Protein AF-A0A950Z4U5-F1 (afdb_monomer)

Foldseek 3Di:
DDPPPPPPPPVVVVVLVVVLVVLVVVLVVLVVDCPDPCNVVVNVVSVVVSVVSCCVPVVVLVPDDPVVVVVVVVVVVVVVVVVVVVVVVVVVCPDPPPPDPPCPPDPNDPPDD

Radius of gyration: 25.88 Å; Cα contacts (8 Å, |Δi|>4): 29; chains: 1; bounding box: 93×24×48 Å

Secondary structure (DSSP, 8-state):
------PPPHHHHHHHHHHHHHHHHHHHHHHTS--TTHHHHHHHHHHHHHHHHHHHHTT-TTTS-HHHHHHHHHHHHHHHHHHHHHHHHHHH------PPPGGGSTT-S----

Mean predicted aligned error: 11.33 Å

Solvent-accessible surface area (backbone atoms only — not comparable to full-atom values): 6954 Å² total; per-residue (Å²): 136,84,79,80,73,82,70,77,59,66,67,60,55,53,54,50,48,52,51,51,52,49,52,48,51,49,53,57,56,53,70,77,48,93,55,67,84,49,43,63,56,52,50,49,52,54,48,53,55,52,49,51,54,43,44,50,58,77,66,35,51,78,80,52,57,72,67,59,49,49,51,53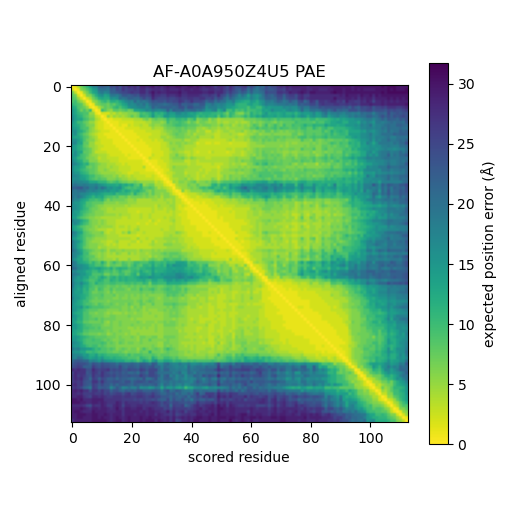,52,50,50,54,51,52,51,49,50,53,52,52,52,52,51,51,52,60,70,66,61,76,73,78,81,69,84,74,59,80,71,71,44,99,84,54,65,84,84,79,127

Sequence (113 aa):
MTAHTHIPKVGTLVAVWAALVILTGTTSAVSYIELGAFNIVVALLIALIKASLVVWIFMGVRFVTSLTKLFVVAGLVWLSILILLTYSDYSSRNWTYRPQPWSQGPGNGPATK

pLDDT: mean 80.9, std 12.08, range [43.25, 97.06]

Structure (mmCIF, N/CA/C/O backbone):
data_AF-A0A950Z4U5-F1
#
_entry.id   AF-A0A950Z4U5-F1
#
loop_
_atom_site.group_PDB
_atom_site.id
_atom_site.type_symbol
_atom_site.label_atom_id
_atom_site.label_alt_id
_atom_site.label_comp_id
_atom_site.label_asym_id
_atom_site.label_entity_id
_atom_site.label_seq_id
_atom_site.pdbx_PDB_ins_code
_atom_site.Cartn_x
_atom_site.Cartn_y
_atom_site.Cartn_z
_atom_site.occupancy
_atom_site.B_iso_or_equiv
_atom_site.auth_seq_id
_atom_site.auth_comp_id
_atom_site.auth_asym_id
_atom_site.auth_atom_id
_atom_site.pdbx_PDB_model_num
ATOM 1 N N . MET A 1 1 ? -30.980 -2.162 27.934 1.00 43.25 1 MET A N 1
ATOM 2 C CA . MET A 1 1 ? -29.836 -1.690 27.125 1.00 43.25 1 MET A CA 1
ATOM 3 C C . MET A 1 1 ? -29.901 -2.382 25.769 1.00 43.25 1 MET A C 1
ATOM 5 O O . MET A 1 1 ? -29.363 -3.467 25.608 1.00 43.25 1 MET A O 1
ATOM 9 N N . THR A 1 2 ? -30.663 -1.827 24.828 1.00 43.28 2 THR A N 1
ATOM 10 C CA . THR A 1 2 ? -30.792 -2.354 23.463 1.00 43.28 2 THR A CA 1
ATOM 11 C C . THR A 1 2 ? -29.534 -1.998 22.681 1.00 43.28 2 THR A C 1
ATOM 13 O O . THR A 1 2 ? -29.288 -0.835 22.368 1.00 43.28 2 THR A O 1
ATOM 16 N N . ALA A 1 3 ? -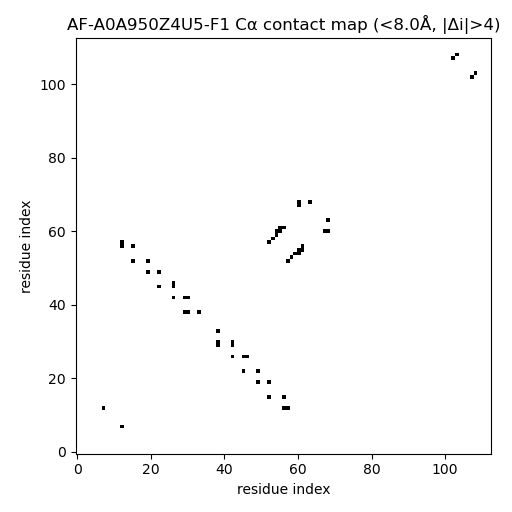28.700 -2.998 22.405 1.00 48.47 3 ALA A N 1
ATOM 17 C CA . ALA A 1 3 ? -27.561 -2.847 21.516 1.00 48.47 3 ALA A CA 1
ATOM 18 C C . ALA A 1 3 ? -28.082 -2.576 20.097 1.00 48.47 3 ALA A C 1
ATOM 20 O O . ALA A 1 3 ? -28.534 -3.483 19.402 1.00 48.47 3 ALA A O 1
ATOM 21 N N . HIS A 1 4 ? -28.048 -1.315 19.666 1.00 49.84 4 HIS A N 1
ATOM 22 C CA . HIS A 1 4 ? -28.215 -0.961 18.261 1.00 49.84 4 HIS A CA 1
ATOM 23 C C . HIS A 1 4 ? -26.937 -1.359 17.516 1.00 49.84 4 HIS A C 1
ATOM 25 O O . HIS A 1 4 ? -26.044 -0.546 17.287 1.00 49.84 4 HIS A O 1
ATOM 31 N N . THR A 1 5 ? -26.820 -2.645 17.189 1.00 52.38 5 THR A N 1
ATOM 32 C CA . THR A 1 5 ? -25.734 -3.182 16.372 1.00 52.38 5 THR A CA 1
ATOM 33 C C . THR A 1 5 ? -25.841 -2.556 14.986 1.00 52.38 5 THR A C 1
ATOM 35 O O . THR A 1 5 ? -26.711 -2.916 14.194 1.00 52.38 5 THR A O 1
ATOM 38 N N . HIS A 1 6 ? -24.991 -1.572 14.695 1.00 56.47 6 HIS A N 1
ATOM 39 C CA . HIS A 1 6 ? -24.944 -0.900 13.400 1.00 56.47 6 HIS A CA 1
ATOM 40 C C . HIS A 1 6 ? -24.256 -1.821 12.380 1.00 56.47 6 HIS A C 1
ATOM 42 O O . HIS A 1 6 ? -23.102 -1.622 12.005 1.00 56.47 6 HIS A O 1
ATOM 48 N N . ILE A 1 7 ? -24.958 -2.885 11.980 1.00 63.06 7 ILE A N 1
ATOM 49 C CA . ILE A 1 7 ? -24.492 -3.839 10.974 1.00 63.06 7 ILE A CA 1
ATOM 50 C C . ILE A 1 7 ? -24.377 -3.076 9.645 1.00 63.06 7 ILE A C 1
ATOM 52 O O . ILE A 1 7 ? -25.364 -2.480 9.198 1.00 63.06 7 ILE A O 1
ATOM 56 N N . PRO A 1 8 ? -23.194 -3.037 9.006 1.00 65.50 8 PRO A N 1
ATOM 57 C CA . PRO A 1 8 ? -23.057 -2.414 7.699 1.00 65.50 8 PRO A CA 1
ATOM 58 C C . PRO A 1 8 ? -23.994 -3.111 6.707 1.00 65.50 8 PRO A C 1
ATOM 60 O O . PRO A 1 8 ? -24.078 -4.339 6.669 1.00 65.50 8 PRO A O 1
ATOM 63 N N . LYS A 1 9 ? -24.731 -2.321 5.918 1.00 76.06 9 LYS A N 1
ATOM 64 C CA . LYS A 1 9 ? -25.696 -2.843 4.943 1.00 76.06 9 LYS A CA 1
ATOM 65 C C . LYS A 1 9 ? -24.997 -3.842 4.022 1.00 76.06 9 LYS A C 1
ATOM 67 O O . LYS A 1 9 ? -23.986 -3.510 3.40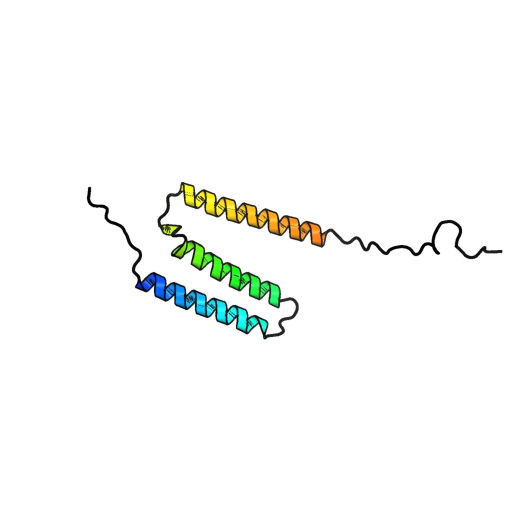5 1.00 76.06 9 LYS A O 1
ATOM 72 N N . VAL A 1 10 ? -25.581 -5.033 3.885 1.00 77.69 10 VAL A N 1
ATOM 73 C CA . VAL A 1 10 ? -25.054 -6.125 3.046 1.00 77.69 10 VAL A CA 1
ATOM 74 C C . VAL A 1 10 ? -24.760 -5.642 1.620 1.00 77.69 10 VAL A C 1
ATOM 76 O O . VAL A 1 10 ? -23.732 -5.992 1.050 1.00 77.69 10 VAL A O 1
ATOM 79 N N . GLY A 1 11 ? -25.589 -4.739 1.083 1.00 79.00 11 GLY A N 1
ATOM 80 C CA . GLY A 1 11 ? -25.368 -4.126 -0.231 1.00 79.00 11 GLY A CA 1
ATOM 81 C C . GLY A 1 11 ? -24.038 -3.370 -0.369 1.00 79.00 11 GLY A C 1
ATOM 82 O O . GLY A 1 11 ? -23.396 -3.469 -1.409 1.00 79.00 11 GLY A O 1
ATOM 83 N N . THR A 1 12 ? -23.569 -2.674 0.674 1.00 80.00 12 THR A N 1
ATOM 84 C CA . THR A 1 12 ? -22.266 -1.985 0.649 1.00 80.00 12 THR A CA 1
ATOM 85 C C . THR A 1 12 ? -21.115 -2.989 0.582 1.00 80.00 12 THR A C 1
ATOM 87 O O . THR A 1 12 ? -20.159 -2.776 -0.158 1.00 80.00 12 THR A O 1
ATOM 90 N N . LEU A 1 13 ? -21.215 -4.103 1.314 1.00 82.12 13 LEU A N 1
ATOM 91 C CA . LEU A 1 13 ? -20.189 -5.148 1.311 1.00 82.12 13 LEU A CA 1
ATOM 92 C C . LEU A 1 13 ? -20.102 -5.848 -0.050 1.00 82.12 13 LEU A C 1
ATOM 94 O O . LEU A 1 13 ? -19.003 -6.059 -0.555 1.00 82.12 13 LEU A O 1
ATOM 98 N N . VAL A 1 14 ? -21.247 -6.143 -0.672 1.00 85.06 14 VAL A N 1
ATOM 99 C CA . VAL A 1 14 ? -21.308 -6.772 -2.003 1.00 85.06 14 VAL A CA 1
ATOM 100 C C . VAL A 1 14 ? -20.777 -5.836 -3.094 1.00 85.06 14 VAL A C 1
ATOM 102 O O . VAL A 1 14 ? -20.007 -6.271 -3.948 1.00 85.06 14 VAL A O 1
ATOM 105 N N . ALA A 1 15 ? -21.116 -4.543 -3.047 1.00 84.69 15 ALA A N 1
ATOM 106 C CA . ALA A 1 15 ? -20.598 -3.560 -4.000 1.00 84.69 15 ALA A CA 1
ATOM 107 C C . ALA A 1 15 ? -19.068 -3.424 -3.915 1.00 84.69 15 ALA A C 1
ATOM 109 O O . ALA A 1 15 ? -18.380 -3.393 -4.935 1.00 84.69 15 ALA A O 1
ATOM 110 N N . VAL A 1 16 ? -18.520 -3.390 -2.698 1.00 85.56 16 VAL A N 1
ATOM 111 C CA . VAL A 1 16 ? -17.070 -3.294 -2.481 1.00 85.56 16 VAL A CA 1
ATOM 112 C C . VAL A 1 16 ? -16.374 -4.600 -2.854 1.00 85.56 16 VAL A C 1
ATOM 114 O O . VAL A 1 16 ? -15.305 -4.562 -3.455 1.00 85.56 16 VAL A O 1
ATOM 117 N N . TRP A 1 17 ? -16.985 -5.753 -2.577 1.00 87.94 17 TRP A N 1
ATOM 118 C CA . TRP A 1 17 ? -16.488 -7.042 -3.056 1.00 87.94 17 TRP A CA 1
ATOM 119 C C . TRP A 1 17 ? -16.367 -7.063 -4.586 1.00 87.94 17 TRP A C 1
ATOM 121 O O . TRP A 1 17 ? -15.303 -7.398 -5.102 1.00 87.94 17 TRP A O 1
ATOM 131 N N . ALA A 1 18 ? -17.396 -6.613 -5.310 1.00 90.00 18 ALA A N 1
ATOM 132 C CA . ALA A 1 18 ? -17.347 -6.520 -6.768 1.00 90.00 18 ALA A CA 1
ATOM 133 C C . ALA A 1 18 ? -16.236 -5.567 -7.243 1.00 90.00 18 ALA A C 1
ATOM 135 O O . ALA A 1 18 ? -15.466 -5.915 -8.139 1.00 90.00 18 ALA A O 1
ATOM 136 N N . ALA A 1 19 ? -16.082 -4.405 -6.597 1.00 90.06 19 ALA A N 1
ATOM 137 C CA . ALA A 1 19 ? -14.992 -3.476 -6.891 1.00 90.06 19 ALA A CA 1
ATOM 138 C C . ALA A 1 19 ? -13.604 -4.114 -6.682 1.00 90.06 19 ALA A C 1
ATOM 140 O O . ALA A 1 19 ? -12.712 -3.924 -7.507 1.00 90.06 19 ALA A O 1
ATOM 141 N N . LEU A 1 20 ? -13.417 -4.913 -5.623 1.00 89.38 20 LEU A N 1
ATOM 142 C CA . LEU A 1 20 ? -12.165 -5.634 -5.364 1.00 89.38 20 LEU A CA 1
ATOM 143 C C . LEU A 1 20 ? -11.889 -6.737 -6.390 1.00 89.38 20 LEU A C 1
ATOM 145 O O . LEU A 1 20 ? -10.728 -6.941 -6.758 1.00 89.38 20 LEU A O 1
ATOM 149 N N . VAL A 1 21 ? -12.923 -7.446 -6.849 1.00 92.19 21 VAL A N 1
ATOM 150 C CA . VAL A 1 21 ? -12.803 -8.450 -7.916 1.00 92.19 21 VAL A CA 1
ATOM 151 C C . VAL A 1 21 ? -12.366 -7.779 -9.215 1.00 92.19 21 VAL A C 1
ATOM 153 O O . VAL A 1 21 ? -11.399 -8.232 -9.821 1.00 92.19 21 VAL A O 1
ATOM 156 N N . ILE A 1 22 ? -12.996 -6.659 -9.587 1.00 92.56 22 ILE A N 1
ATOM 157 C CA . ILE A 1 22 ? -12.611 -5.870 -10.765 1.00 92.56 22 ILE A CA 1
ATOM 158 C C . ILE A 1 22 ? -11.155 -5.422 -10.650 1.00 92.56 22 ILE A C 1
ATOM 160 O O . ILE A 1 22 ? -10.370 -5.692 -11.551 1.00 92.56 22 ILE A O 1
ATOM 164 N N . LEU A 1 23 ? -10.762 -4.814 -9.524 1.00 88.56 23 LEU A N 1
ATOM 165 C CA . LEU A 1 23 ? -9.384 -4.358 -9.321 1.00 88.56 23 LEU A CA 1
ATOM 166 C C . LEU A 1 23 ? -8.368 -5.500 -9.430 1.00 88.56 23 LEU A C 1
ATOM 168 O O . LEU A 1 23 ? -7.295 -5.313 -9.992 1.00 88.56 23 LEU A O 1
ATOM 172 N N . THR A 1 24 ? -8.716 -6.685 -8.922 1.00 89.81 24 THR A N 1
ATOM 173 C CA . THR A 1 24 ? -7.867 -7.881 -9.013 1.00 89.81 24 THR A CA 1
ATOM 174 C C . THR A 1 24 ? -7.747 -8.365 -10.456 1.00 89.81 24 THR A C 1
ATOM 176 O O . THR A 1 24 ? -6.639 -8.638 -10.911 1.00 89.81 24 THR A O 1
ATOM 179 N N . GLY A 1 25 ? -8.863 -8.406 -11.189 1.00 89.44 25 GLY A N 1
ATOM 180 C CA . GLY A 1 25 ? -8.868 -8.709 -12.618 1.00 89.44 25 GLY A CA 1
ATOM 181 C C . GLY A 1 25 ? -8.008 -7.725 -13.410 1.00 89.44 25 GLY A C 1
ATOM 182 O O . GLY A 1 25 ? -7.210 -8.149 -14.240 1.00 89.44 25 GLY A O 1
ATOM 183 N N . THR A 1 26 ? -8.083 -6.429 -13.093 1.00 87.25 26 THR A N 1
ATOM 184 C CA . THR A 1 26 ? -7.237 -5.398 -13.705 1.00 87.25 26 THR A CA 1
ATOM 185 C C . THR A 1 26 ? -5.757 -5.626 -13.405 1.00 87.25 26 THR A C 1
ATOM 187 O O . THR A 1 26 ? -4.945 -5.530 -14.317 1.00 87.25 26 THR A O 1
ATOM 190 N N . THR A 1 27 ? -5.378 -5.975 -12.168 1.00 88.00 27 THR A N 1
ATOM 191 C CA . THR A 1 27 ? -3.976 -6.299 -11.844 1.00 88.00 27 THR A CA 1
ATOM 192 C C . THR A 1 27 ? -3.467 -7.488 -12.661 1.00 88.00 27 THR A C 1
ATOM 194 O O . THR A 1 27 ? -2.369 -7.425 -13.209 1.00 88.00 27 THR A O 1
ATOM 197 N N . SER A 1 28 ? -4.268 -8.550 -12.795 1.00 86.19 28 SER A N 1
ATOM 198 C CA . SER A 1 28 ? -3.916 -9.693 -13.642 1.00 86.19 28 SER A CA 1
ATOM 199 C C . SER A 1 28 ? -3.830 -9.300 -15.117 1.00 86.19 28 SER A C 1
ATOM 201 O O . SER A 1 28 ? -2.868 -9.669 -15.779 1.00 86.19 28 SER A O 1
ATOM 203 N N . ALA A 1 29 ? -4.765 -8.497 -15.627 1.00 87.25 29 ALA A N 1
ATOM 204 C CA . ALA A 1 29 ? -4.757 -8.029 -17.012 1.00 87.25 29 ALA A CA 1
ATOM 205 C C . ALA A 1 29 ? -3.503 -7.199 -17.337 1.00 87.25 29 ALA A C 1
ATOM 207 O O . ALA A 1 29 ? -2.855 -7.434 -18.353 1.00 87.25 29 ALA A O 1
ATOM 208 N N . VAL A 1 30 ? -3.124 -6.279 -16.444 1.00 86.44 30 VAL A N 1
ATOM 209 C CA . VAL A 1 30 ? -1.912 -5.455 -16.584 1.00 86.44 30 VAL A CA 1
ATOM 210 C C . VAL A 1 30 ? -0.649 -6.315 -16.631 1.00 86.44 30 VAL A C 1
ATOM 212 O O . VAL A 1 30 ? 0.280 -5.968 -17.352 1.00 86.44 30 VAL A O 1
ATOM 215 N N . SER A 1 31 ? -0.621 -7.462 -15.941 1.00 83.19 31 SER A N 1
ATOM 216 C CA . SER A 1 31 ? 0.546 -8.354 -15.966 1.00 83.19 31 SER A CA 1
ATOM 217 C C . SER A 1 31 ? 0.830 -8.980 -17.338 1.00 83.19 31 SER A C 1
ATOM 219 O O . SER A 1 31 ? 1.972 -9.348 -17.600 1.00 83.19 31 SER A O 1
ATOM 221 N N . TYR A 1 32 ? -0.171 -9.056 -18.223 1.00 84.06 32 TYR A N 1
ATOM 222 C CA . TYR A 1 32 ? -0.005 -9.555 -19.594 1.00 84.06 32 TYR A CA 1
ATOM 223 C C . TYR A 1 32 ? 0.489 -8.483 -20.577 1.00 84.06 32 TYR A C 1
ATOM 225 O O . TYR A 1 32 ? 0.777 -8.802 -21.728 1.00 84.06 32 TYR A O 1
ATOM 233 N N . ILE A 1 33 ? 0.573 -7.218 -20.154 1.00 85.06 33 ILE A N 1
ATOM 234 C CA . ILE A 1 33 ? 1.040 -6.109 -20.988 1.00 85.06 33 ILE A CA 1
ATOM 235 C C . ILE A 1 33 ? 2.503 -5.823 -20.635 1.00 85.06 33 ILE A C 1
ATOM 237 O O . ILE A 1 33 ? 2.831 -5.507 -19.489 1.00 85.06 33 ILE A O 1
ATOM 241 N N . GLU A 1 34 ? 3.399 -5.887 -21.620 1.00 80.38 34 GLU A N 1
ATOM 242 C CA . GLU A 1 34 ? 4.816 -5.574 -21.415 1.00 80.38 34 GLU A CA 1
ATOM 243 C C . GLU A 1 34 ? 5.047 -4.059 -21.307 1.00 80.38 34 GLU A C 1
ATOM 245 O O . GLU A 1 34 ? 5.364 -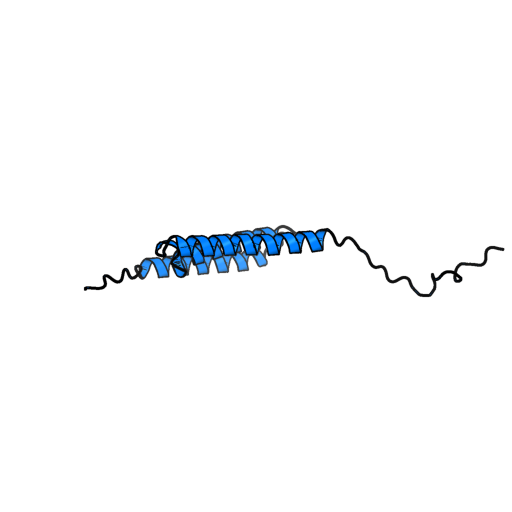3.364 -22.267 1.00 80.38 34 GLU A O 1
ATOM 250 N N . LEU A 1 35 ? 4.898 -3.540 -20.088 1.00 75.81 35 LEU A N 1
ATOM 251 C CA . LEU A 1 35 ? 5.184 -2.144 -19.721 1.00 75.81 35 LEU A CA 1
ATOM 252 C C . LEU A 1 35 ? 6.656 -1.923 -19.307 1.00 75.81 35 LEU A C 1
ATOM 254 O O . LEU A 1 35 ? 7.025 -0.838 -18.849 1.00 75.81 35 LEU A O 1
ATOM 258 N N . GLY A 1 36 ? 7.500 -2.956 -19.415 1.00 83.25 36 GLY A N 1
ATOM 259 C CA . GLY A 1 36 ? 8.895 -2.929 -18.971 1.00 83.25 36 GLY A CA 1
ATOM 260 C C . GLY A 1 36 ? 9.023 -2.539 -17.494 1.00 83.25 36 GLY A C 1
ATOM 261 O O . GLY A 1 36 ? 8.334 -3.082 -16.629 1.00 83.25 36 GLY A O 1
ATOM 262 N N . ALA A 1 37 ? 9.877 -1.554 -17.200 1.00 79.44 37 ALA A N 1
ATOM 263 C CA . ALA A 1 37 ? 10.114 -1.058 -15.841 1.00 79.44 37 ALA A CA 1
ATOM 264 C C . ALA A 1 37 ? 8.872 -0.430 -15.173 1.00 79.44 37 ALA A C 1
ATOM 266 O O . ALA A 1 37 ? 8.806 -0.367 -13.948 1.00 79.44 37 ALA A O 1
ATOM 267 N N . PHE A 1 38 ? 7.865 0.004 -15.940 1.00 84.81 38 PHE A N 1
ATOM 268 C CA . PHE A 1 38 ? 6.646 0.593 -15.377 1.00 84.81 38 PHE A CA 1
ATOM 269 C C . PHE A 1 38 ? 5.654 -0.445 -14.845 1.00 84.81 38 PHE A C 1
ATOM 271 O O . PHE A 1 38 ? 4.760 -0.080 -14.084 1.00 84.81 38 PHE A O 1
ATOM 278 N N . ASN A 1 39 ? 5.824 -1.732 -15.171 1.00 85.12 39 ASN A N 1
ATOM 279 C CA . ASN A 1 39 ? 4.915 -2.786 -14.713 1.00 85.12 39 ASN A CA 1
ATOM 280 C C . ASN A 1 39 ? 4.852 -2.842 -13.175 1.00 85.12 39 ASN A C 1
ATOM 282 O O . ASN A 1 39 ? 3.771 -2.824 -12.590 1.00 85.12 39 ASN A O 1
ATOM 286 N N . ILE A 1 40 ? 6.012 -2.775 -12.508 1.00 85.50 40 ILE A N 1
ATOM 287 C CA . ILE A 1 40 ? 6.084 -2.783 -11.039 1.00 85.50 40 ILE A CA 1
ATOM 288 C C . ILE A 1 40 ? 5.382 -1.562 -10.427 1.00 85.50 40 ILE A C 1
ATOM 290 O O . ILE A 1 40 ? 4.663 -1.689 -9.439 1.00 85.50 40 ILE A O 1
ATOM 294 N N . VAL A 1 41 ? 5.546 -0.382 -11.034 1.00 88.25 41 VAL A N 1
ATOM 295 C CA . VAL A 1 41 ? 4.976 0.876 -10.533 1.00 88.25 41 VAL A CA 1
ATOM 296 C C . VAL A 1 41 ? 3.456 0.840 -10.642 1.00 88.25 41 VAL A C 1
ATOM 298 O O . VAL A 1 41 ? 2.758 1.148 -9.676 1.00 88.25 41 VAL A O 1
ATOM 301 N N . VAL A 1 42 ? 2.936 0.406 -11.793 1.00 88.00 42 VAL A N 1
ATOM 302 C CA . VAL A 1 42 ? 1.493 0.276 -12.023 1.00 88.00 42 VAL A CA 1
ATOM 303 C C . VAL A 1 42 ? 0.895 -0.804 -11.117 1.00 88.00 42 VAL A C 1
ATOM 305 O O . VAL A 1 42 ? -0.137 -0.567 -10.488 1.00 88.00 42 VAL A O 1
ATOM 308 N N . ALA A 1 43 ? 1.554 -1.958 -10.976 1.00 88.12 43 ALA A N 1
ATOM 309 C CA . ALA A 1 43 ? 1.103 -3.028 -10.090 1.00 88.12 43 ALA A CA 1
ATOM 310 C C . ALA A 1 43 ? 1.024 -2.568 -8.622 1.00 88.12 43 ALA A C 1
ATOM 312 O O . ALA A 1 43 ? 0.018 -2.814 -7.954 1.00 88.12 43 ALA A O 1
ATOM 313 N N . LEU A 1 44 ? 2.039 -1.845 -8.133 1.00 88.69 44 LEU A N 1
ATOM 314 C CA . LEU A 1 44 ? 2.055 -1.287 -6.778 1.00 88.69 44 LEU A CA 1
ATOM 315 C C . LEU A 1 44 ? 0.984 -0.209 -6.577 1.00 88.69 44 LEU A C 1
ATOM 317 O O . LEU A 1 44 ? 0.326 -0.196 -5.537 1.00 88.69 44 LEU A O 1
ATOM 321 N N . LEU A 1 45 ? 0.752 0.656 -7.568 1.00 90.31 45 LEU A N 1
ATOM 322 C CA . LEU A 1 45 ? -0.309 1.664 -7.512 1.00 90.31 45 LEU A CA 1
ATOM 323 C C . LEU A 1 45 ? -1.688 1.005 -7.354 1.00 90.31 45 LEU A C 1
ATOM 325 O O . LEU A 1 45 ? -2.456 1.364 -6.460 1.00 90.31 45 LEU A O 1
ATOM 329 N N . ILE A 1 46 ? -1.989 -0.000 -8.183 1.00 90.44 46 ILE A N 1
ATOM 330 C CA . ILE A 1 46 ? -3.260 -0.732 -8.111 1.00 90.44 46 ILE A CA 1
ATOM 331 C C . ILE A 1 46 ? -3.379 -1.461 -6.764 1.00 90.44 46 ILE A C 1
ATOM 333 O O . ILE A 1 46 ? -4.444 -1.440 -6.140 1.00 90.44 46 ILE A O 1
ATOM 337 N N . ALA A 1 47 ? -2.285 -2.052 -6.271 1.00 88.81 47 ALA A N 1
ATOM 338 C CA . ALA A 1 47 ? -2.252 -2.703 -4.966 1.00 88.81 47 ALA A CA 1
ATOM 339 C C . ALA A 1 47 ? -2.559 -1.730 -3.812 1.00 88.81 47 ALA A C 1
ATOM 341 O O . ALA A 1 47 ? -3.335 -2.079 -2.920 1.00 88.81 47 ALA A O 1
ATOM 342 N N . LEU A 1 48 ? -2.031 -0.500 -3.840 1.00 90.25 48 LEU A N 1
ATOM 343 C CA . LEU A 1 48 ? -2.317 0.530 -2.831 1.00 90.25 48 LEU A CA 1
ATOM 344 C C . LEU A 1 48 ? -3.785 0.967 -2.843 1.00 90.25 48 LEU A C 1
ATOM 346 O O . LEU A 1 48 ? -4.396 1.108 -1.779 1.00 90.25 48 LEU A O 1
ATOM 350 N N . ILE A 1 49 ? -4.378 1.135 -4.028 1.00 90.81 49 ILE A N 1
ATOM 351 C CA . ILE A 1 49 ? -5.804 1.466 -4.163 1.00 90.81 49 ILE A CA 1
ATOM 352 C C . ILE A 1 49 ? -6.655 0.328 -3.584 1.00 90.81 49 ILE A C 1
ATOM 354 O O . ILE A 1 49 ? -7.561 0.575 -2.783 1.00 90.81 49 ILE A O 1
ATOM 358 N N . LYS A 1 50 ? -6.321 -0.926 -3.917 1.00 90.31 50 LYS A N 1
ATOM 359 C CA . LYS A 1 50 ? -6.992 -2.119 -3.381 1.00 90.31 50 LYS A CA 1
ATOM 360 C C . LYS A 1 50 ? -6.923 -2.161 -1.855 1.00 90.31 50 LYS A C 1
ATOM 362 O O . LYS A 1 50 ? -7.948 -2.322 -1.195 1.00 90.31 50 LYS A O 1
ATOM 367 N N . ALA A 1 51 ? -5.723 -2.000 -1.297 1.00 88.12 51 ALA A N 1
ATOM 368 C CA . ALA A 1 51 ? -5.488 -2.031 0.142 1.00 88.12 51 ALA A CA 1
ATOM 369 C C . ALA A 1 51 ? -6.257 -0.918 0.869 1.00 88.12 51 ALA A C 1
ATOM 371 O O . ALA A 1 51 ? -6.899 -1.182 1.884 1.00 88.12 51 ALA A O 1
ATOM 372 N N . SER A 1 52 ? -6.278 0.296 0.313 1.00 87.38 52 SER A N 1
ATOM 373 C CA . SER A 1 52 ? -7.024 1.430 0.876 1.00 87.38 52 SER A CA 1
ATOM 374 C C . SER A 1 52 ? -8.525 1.135 0.969 1.00 87.38 52 SER A C 1
ATOM 376 O O . SER A 1 52 ? -9.148 1.400 1.999 1.00 87.38 52 SER A O 1
ATOM 378 N N . LEU A 1 53 ? -9.100 0.518 -0.070 1.00 86.75 53 LEU A N 1
ATOM 379 C CA . LEU A 1 53 ? -10.513 0.130 -0.093 1.00 86.75 53 LEU A CA 1
ATOM 380 C C . LEU A 1 53 ? -10.832 -0.927 0.981 1.00 86.75 53 LEU A C 1
ATOM 382 O O . LEU A 1 53 ? -11.842 -0.825 1.681 1.00 86.75 53 LEU A O 1
ATOM 386 N N . VAL A 1 54 ? -9.942 -1.911 1.155 1.00 87.62 54 VAL A N 1
ATOM 387 C CA . VAL A 1 54 ? -10.068 -2.955 2.187 1.00 87.62 54 VAL A CA 1
ATOM 388 C C . VAL A 1 54 ? -10.000 -2.358 3.593 1.00 87.62 54 VAL A C 1
ATOM 390 O O . VAL A 1 54 ? -10.861 -2.654 4.422 1.00 87.62 54 VAL A O 1
ATOM 393 N N . VAL A 1 55 ? -9.021 -1.492 3.864 1.00 85.69 55 VAL A N 1
ATOM 394 C CA . VAL A 1 55 ? -8.847 -0.858 5.181 1.00 85.69 55 VAL A CA 1
ATOM 395 C C . VAL A 1 55 ? -10.051 0.019 5.529 1.00 85.69 55 VAL A C 1
ATOM 397 O O . VAL A 1 55 ? -10.538 0.008 6.661 1.00 85.69 55 VAL A O 1
ATOM 400 N N . TRP A 1 56 ? -10.578 0.765 4.558 1.00 81.12 56 TRP A N 1
ATOM 401 C CA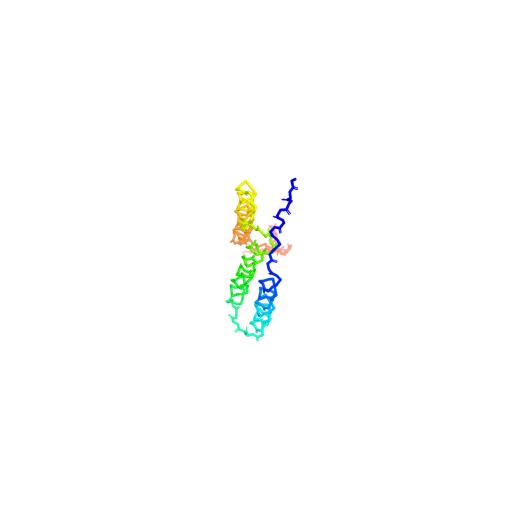 . TRP A 1 56 ? -11.670 1.691 4.831 1.00 81.12 56 TRP A CA 1
ATOM 402 C C . TRP A 1 56 ? -13.000 0.983 5.122 1.00 81.12 56 TRP A C 1
ATOM 404 O O . TRP A 1 56 ? -13.734 1.412 6.018 1.00 81.12 56 TRP A O 1
ATOM 414 N N . ILE A 1 57 ? -13.295 -0.104 4.399 1.00 81.25 57 ILE A N 1
ATOM 415 C CA . ILE A 1 57 ? -14.583 -0.807 4.472 1.00 81.25 57 ILE A CA 1
ATOM 416 C C . ILE A 1 57 ? -14.513 -2.055 5.354 1.00 81.25 57 ILE A C 1
ATOM 418 O O . ILE A 1 57 ? -15.249 -2.145 6.334 1.00 81.25 57 ILE A O 1
ATOM 422 N N . PHE A 1 58 ? -13.643 -3.016 5.030 1.00 75.00 58 PHE A N 1
ATOM 423 C CA . PHE A 1 58 ? -13.625 -4.332 5.681 1.00 75.00 58 PHE A CA 1
ATOM 424 C C . PHE A 1 58 ? -12.966 -4.311 7.055 1.00 75.00 58 PHE A C 1
ATOM 426 O O . PHE A 1 58 ? -13.449 -4.975 7.966 1.00 75.00 58 PHE A O 1
ATOM 433 N N . MET A 1 59 ? -11.917 -3.508 7.242 1.00 81.69 59 MET A N 1
ATOM 434 C CA . MET A 1 59 ? -11.357 -3.294 8.584 1.00 81.69 59 MET A CA 1
ATOM 435 C C . MET A 1 59 ? -12.200 -2.329 9.425 1.00 81.69 59 MET A C 1
ATOM 437 O O . MET A 1 59 ? -11.871 -2.070 10.580 1.00 81.69 59 MET A O 1
ATOM 441 N N . GLY A 1 60 ? -13.281 -1.776 8.861 1.00 73.12 60 GLY A N 1
ATOM 442 C CA . GLY A 1 60 ? -14.219 -0.934 9.592 1.00 73.12 60 GLY A CA 1
ATOM 443 C C . GLY A 1 60 ? -13.575 0.304 10.210 1.00 73.12 60 GLY A C 1
ATOM 444 O O . GLY A 1 60 ? -14.138 0.861 11.150 1.00 73.12 60 GLY A O 1
ATOM 445 N N . VAL A 1 61 ? -12.425 0.768 9.691 1.00 73.50 61 VAL A N 1
ATOM 446 C CA . VAL A 1 61 ? -11.649 1.872 10.284 1.00 73.50 61 VAL A CA 1
ATOM 447 C C . VAL A 1 61 ? -12.498 3.133 10.437 1.00 73.50 61 VAL A C 1
ATOM 449 O O . VAL A 1 61 ? -12.285 3.919 11.353 1.00 73.50 61 VAL A O 1
ATOM 452 N N . ARG A 1 62 ? -13.527 3.329 9.606 1.00 70.62 62 ARG A N 1
ATOM 453 C CA . ARG A 1 62 ? -14.477 4.439 9.768 1.00 70.62 62 ARG A CA 1
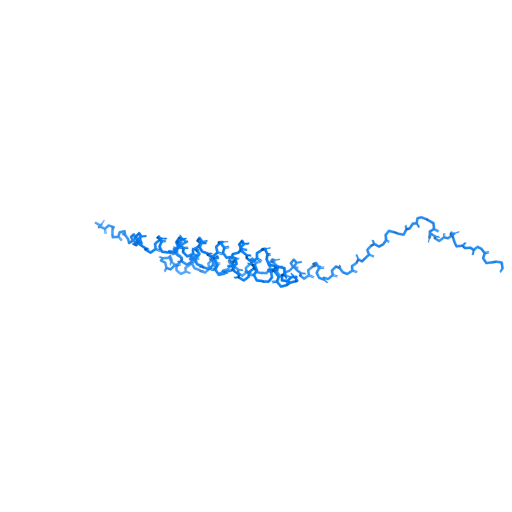ATOM 454 C C . ARG A 1 62 ? -15.196 4.429 11.128 1.00 70.62 62 ARG A C 1
ATOM 456 O O . ARG A 1 62 ? -15.405 5.505 11.689 1.00 70.62 62 ARG A O 1
ATOM 463 N N . PHE A 1 63 ? -15.531 3.249 11.646 1.00 69.38 63 PHE A N 1
ATOM 464 C CA . PHE A 1 63 ? -16.397 3.038 12.812 1.00 69.38 63 PHE A CA 1
ATOM 465 C C . PHE A 1 63 ? -15.638 2.760 14.117 1.00 69.38 63 PHE A C 1
ATOM 467 O O . PHE A 1 63 ? -16.259 2.704 15.175 1.00 69.38 63 PHE A O 1
ATOM 474 N N . VAL A 1 64 ? -14.312 2.606 14.064 1.00 77.19 64 VAL A N 1
ATOM 475 C CA . VAL A 1 64 ? -13.483 2.396 15.263 1.00 77.19 64 VAL A CA 1
ATOM 476 C C . VAL A 1 64 ? -13.094 3.715 15.940 1.00 77.19 64 VAL A C 1
ATOM 478 O O . VAL A 1 64 ? -13.181 4.804 15.356 1.00 77.19 64 VAL A O 1
ATOM 481 N N . THR A 1 65 ? -12.644 3.607 17.192 1.00 82.56 65 THR A N 1
ATOM 482 C CA . THR A 1 65 ? -12.196 4.738 18.013 1.00 82.56 65 THR A CA 1
ATOM 483 C C . THR A 1 65 ? -10.973 5.433 17.405 1.00 82.56 65 THR A C 1
ATOM 485 O O . THR A 1 65 ? -10.186 4.839 16.661 1.00 82.56 65 THR A O 1
ATOM 488 N N . SER A 1 66 ? -10.784 6.715 17.734 1.00 82.56 66 SER A N 1
ATOM 489 C CA . SER A 1 66 ? -9.650 7.510 17.239 1.00 82.56 66 SER A CA 1
ATOM 490 C C . SER A 1 66 ? -8.287 6.931 17.636 1.00 82.56 66 SER A C 1
ATOM 492 O O . SER A 1 66 ? -7.326 7.087 16.888 1.00 82.56 66 SER A O 1
ATOM 494 N N . LEU A 1 67 ? -8.211 6.204 18.758 1.00 85.50 67 LEU A N 1
ATOM 495 C CA . LEU A 1 67 ? -6.991 5.520 19.191 1.00 85.50 67 LEU A CA 1
ATOM 496 C C . LEU A 1 67 ? -6.598 4.396 18.219 1.00 85.50 67 LEU A C 1
ATOM 498 O O . LEU A 1 67 ? -5.453 4.331 17.785 1.00 85.50 67 LEU A O 1
ATOM 502 N N . THR A 1 68 ? -7.547 3.552 17.802 1.00 85.62 68 THR A N 1
ATOM 503 C CA . THR A 1 68 ? -7.280 2.492 16.815 1.00 85.62 68 THR A CA 1
ATOM 504 C C . THR A 1 68 ? -6.887 3.075 15.457 1.00 85.62 68 THR A C 1
ATOM 506 O O . THR A 1 68 ? -5.973 2.563 14.814 1.00 85.62 68 THR A O 1
ATOM 509 N N . LYS A 1 69 ? -7.513 4.185 15.038 1.00 83.94 69 LYS A N 1
ATOM 510 C CA . LYS A 1 69 ? -7.130 4.904 13.809 1.00 83.94 69 LYS A CA 1
ATOM 511 C C . LYS A 1 69 ? -5.669 5.360 13.853 1.00 83.94 69 LYS A C 1
ATOM 513 O O . LYS A 1 69 ? -4.964 5.192 12.862 1.00 83.94 69 LYS A O 1
ATOM 518 N N . LEU A 1 70 ? -5.207 5.875 14.996 1.00 89.88 70 LEU A N 1
ATOM 519 C CA . LEU A 1 70 ? -3.815 6.291 15.177 1.00 89.88 70 LEU A CA 1
ATOM 520 C C . LEU A 1 70 ? -2.846 5.116 14.996 1.00 89.88 70 LEU A C 1
ATOM 522 O O . LEU A 1 70 ? -1.869 5.253 14.268 1.00 89.88 70 LEU A O 1
ATOM 526 N N . PHE A 1 71 ? -3.137 3.956 15.592 1.00 90.44 71 PHE A N 1
ATOM 527 C CA . PHE A 1 71 ? -2.293 2.765 15.440 1.00 90.44 71 PHE A CA 1
ATOM 528 C C . PHE A 1 71 ? -2.254 2.234 14.004 1.00 90.44 71 PHE A C 1
ATOM 530 O O . PHE A 1 71 ? -1.193 1.816 13.546 1.00 90.44 71 PHE A O 1
ATOM 537 N N . VAL A 1 72 ? -3.368 2.288 13.266 1.00 87.69 72 VAL A N 1
ATOM 538 C CA . VAL A 1 72 ? -3.391 1.916 11.840 1.00 87.69 72 VAL A CA 1
ATOM 539 C C . VAL A 1 72 ? -2.471 2.828 11.029 1.00 87.69 72 VAL A C 1
ATOM 541 O O . VAL A 1 72 ? -1.647 2.342 10.256 1.00 87.69 72 VAL A O 1
ATOM 544 N N . VAL A 1 73 ? -2.564 4.146 11.233 1.00 89.62 73 VAL A N 1
ATOM 545 C CA . VAL A 1 73 ? -1.690 5.114 10.550 1.00 89.62 73 VAL A CA 1
ATOM 546 C C . VAL A 1 73 ? -0.231 4.913 10.963 1.00 89.62 73 VAL A C 1
ATOM 548 O O . VAL A 1 73 ? 0.639 4.872 10.098 1.00 89.62 73 VAL A O 1
ATOM 551 N N . ALA A 1 74 ? 0.044 4.716 12.254 1.00 94.00 74 ALA A N 1
ATOM 552 C CA . ALA A 1 74 ? 1.389 4.446 12.756 1.00 94.00 74 ALA A CA 1
ATOM 553 C C . ALA A 1 74 ? 1.986 3.173 12.136 1.00 94.00 74 ALA A C 1
ATOM 555 O O . ALA A 1 74 ? 3.140 3.187 11.720 1.00 94.00 74 ALA A O 1
ATOM 556 N N . GLY A 1 75 ? 1.196 2.104 11.996 1.00 92.06 75 GLY A N 1
ATOM 557 C CA . GLY A 1 75 ? 1.613 0.875 11.322 1.00 92.06 75 GLY A CA 1
ATOM 558 C C . GLY A 1 75 ? 1.942 1.088 9.842 1.00 92.06 75 GLY A C 1
ATOM 559 O O . GLY A 1 75 ? 2.958 0.587 9.367 1.00 92.06 75 GLY A O 1
ATOM 560 N N . LEU A 1 76 ? 1.139 1.877 9.118 1.00 90.75 76 LEU A N 1
ATOM 561 C CA . LEU A 1 76 ? 1.410 2.225 7.716 1.00 90.75 76 LEU A CA 1
ATOM 562 C C . LEU A 1 76 ? 2.670 3.085 7.559 1.00 90.75 76 LEU A C 1
ATOM 564 O O . LEU A 1 76 ? 3.459 2.858 6.641 1.00 90.75 76 LEU A O 1
ATOM 568 N N . VAL A 1 77 ? 2.888 4.044 8.463 1.00 95.38 77 VAL A N 1
ATOM 569 C CA . VAL A 1 77 ? 4.116 4.852 8.501 1.00 95.38 77 VAL A CA 1
ATOM 570 C C . VAL A 1 77 ? 5.322 3.960 8.781 1.00 95.38 77 VAL A C 1
ATOM 572 O O . VAL A 1 77 ? 6.311 4.026 8.057 1.00 95.38 77 VAL A O 1
ATOM 575 N N . TRP A 1 78 ? 5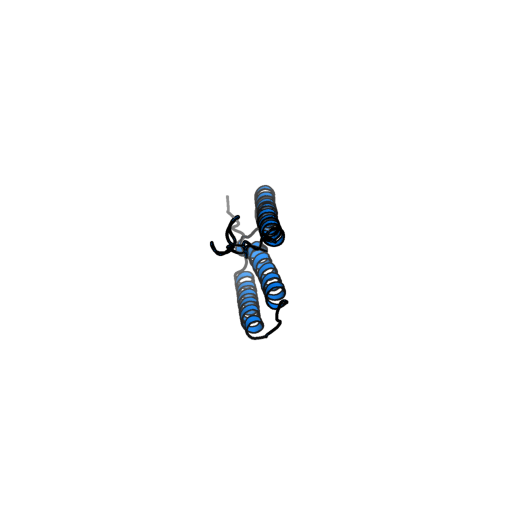.223 3.073 9.772 1.00 97.06 78 TRP A N 1
ATOM 576 C CA . TRP A 1 78 ? 6.295 2.145 10.122 1.00 97.06 78 TRP A CA 1
ATOM 577 C C . TRP A 1 78 ? 6.647 1.206 8.964 1.00 97.06 78 TRP A C 1
ATOM 579 O O . TRP A 1 78 ? 7.816 1.062 8.614 1.00 97.06 78 TRP A O 1
ATOM 589 N N . LEU A 1 79 ? 5.639 0.629 8.303 1.00 93.25 79 LEU A N 1
ATOM 590 C CA . LEU A 1 79 ? 5.824 -0.189 7.103 1.00 93.25 79 LEU A CA 1
ATOM 591 C C . LEU A 1 79 ? 6.519 0.596 5.984 1.00 93.25 79 LEU A C 1
ATOM 593 O O . LEU A 1 79 ? 7.442 0.084 5.355 1.00 93.25 79 LEU A O 1
ATOM 597 N N . SER A 1 80 ? 6.098 1.842 5.754 1.00 93.19 80 SER A N 1
ATOM 598 C CA . SER A 1 80 ? 6.692 2.705 4.728 1.00 93.19 80 SER A CA 1
ATOM 599 C C . SER A 1 80 ? 8.172 2.965 5.008 1.00 93.19 80 SER A C 1
ATOM 601 O O . SER A 1 80 ? 8.988 2.874 4.093 1.00 93.19 80 SER A O 1
ATOM 603 N N . ILE A 1 81 ? 8.538 3.204 6.273 1.00 96.50 81 ILE A N 1
ATOM 604 C CA . ILE A 1 81 ? 9.938 3.356 6.695 1.00 96.50 81 ILE A CA 1
ATOM 605 C C . ILE A 1 81 ? 10.733 2.087 6.375 1.00 96.50 81 ILE A C 1
ATOM 607 O O . ILE A 1 81 ? 11.796 2.179 5.767 1.00 96.50 81 ILE A O 1
ATOM 611 N N . LEU A 1 82 ? 10.217 0.904 6.725 1.00 96.19 82 LEU A N 1
ATOM 612 C CA . LEU A 1 82 ? 10.910 -0.362 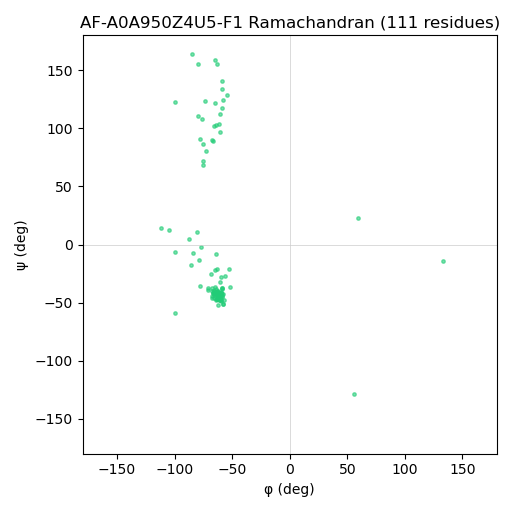6.462 1.00 96.19 82 LEU A CA 1
ATOM 613 C C . LEU A 1 82 ? 11.131 -0.605 4.964 1.00 96.19 82 LEU A C 1
ATOM 615 O O . LEU A 1 82 ? 12.227 -0.999 4.563 1.00 96.19 82 LEU A O 1
ATOM 619 N N . ILE A 1 83 ? 10.123 -0.341 4.129 1.00 93.81 83 ILE A N 1
ATOM 620 C CA . ILE A 1 83 ? 10.233 -0.497 2.672 1.00 93.81 83 ILE A CA 1
ATOM 621 C C . ILE A 1 83 ? 11.269 0.477 2.102 1.00 93.81 83 ILE A C 1
ATOM 623 O O . ILE A 1 83 ? 12.137 0.062 1.335 1.00 93.81 83 ILE A O 1
ATOM 627 N N . LEU A 1 84 ? 11.214 1.754 2.493 1.00 94.81 84 LEU A N 1
ATOM 628 C CA . LEU A 1 84 ? 12.133 2.780 1.996 1.00 94.81 84 LEU A CA 1
ATOM 629 C C . LEU A 1 84 ? 13.577 2.523 2.432 1.00 94.81 84 LEU A C 1
ATOM 631 O O . LEU A 1 84 ? 14.484 2.647 1.614 1.00 94.81 84 LEU A O 1
ATOM 635 N N . LEU A 1 85 ? 13.796 2.119 3.686 1.00 95.25 85 LEU A N 1
ATOM 636 C CA . LEU A 1 85 ? 15.124 1.739 4.172 1.00 95.25 85 LEU A CA 1
ATOM 637 C C . LEU A 1 85 ? 15.668 0.529 3.414 1.00 95.25 85 LEU A C 1
ATOM 639 O O . LEU A 1 85 ? 16.816 0.550 2.984 1.00 95.25 85 LEU A O 1
ATOM 643 N N . THR A 1 86 ? 14.835 -0.490 3.191 1.00 94.25 86 THR A N 1
ATOM 644 C CA . THR A 1 86 ? 15.222 -1.670 2.406 1.00 94.25 86 THR A CA 1
ATOM 645 C C . THR A 1 86 ? 15.606 -1.273 0.981 1.00 94.25 86 THR A C 1
ATOM 647 O O . THR A 1 86 ? 16.660 -1.666 0.490 1.00 94.25 86 THR A O 1
ATOM 650 N N . TYR A 1 87 ? 14.789 -0.449 0.321 1.00 91.50 87 TYR A N 1
ATOM 651 C CA . TYR A 1 87 ? 15.085 0.054 -1.020 1.00 91.50 87 TYR A CA 1
ATOM 652 C C . TYR A 1 87 ? 16.385 0.869 -1.056 1.00 91.50 87 TYR A C 1
ATOM 654 O O . TYR A 1 87 ? 17.215 0.670 -1.941 1.00 91.50 87 TYR A O 1
ATOM 662 N N . SER A 1 88 ? 16.593 1.747 -0.071 1.00 93.50 88 SER A N 1
ATOM 663 C CA . SER A 1 88 ? 17.820 2.536 0.067 1.00 93.50 88 SER A CA 1
ATOM 664 C C . SER A 1 88 ? 19.052 1.654 0.274 1.00 93.50 88 SER A C 1
ATOM 666 O O . SER A 1 88 ? 20.102 1.945 -0.298 1.00 93.50 88 SER A O 1
ATOM 668 N N . ASP A 1 89 ? 18.939 0.580 1.059 1.00 91.00 89 ASP A N 1
ATOM 669 C CA . ASP A 1 89 ? 20.016 -0.392 1.267 1.00 91.00 89 ASP A CA 1
ATOM 670 C C . ASP A 1 89 ? 20.388 -1.076 -0.054 1.00 91.00 89 ASP A C 1
ATOM 672 O O . ASP A 1 89 ? 21.541 -1.008 -0.477 1.00 91.00 89 ASP A O 1
ATOM 676 N N . TYR A 1 90 ? 19.410 -1.633 -0.777 1.00 88.75 90 TYR A N 1
ATOM 677 C CA . TYR A 1 90 ? 19.652 -2.241 -2.091 1.00 88.75 90 TYR A CA 1
ATOM 678 C C . TYR A 1 90 ? 20.232 -1.252 -3.105 1.00 88.75 90 TYR A C 1
ATOM 680 O O . TYR A 1 90 ? 21.165 -1.599 -3.824 1.00 88.75 90 TYR A O 1
ATOM 688 N N . SER A 1 91 ? 19.728 -0.018 -3.144 1.00 88.69 91 SER A N 1
ATOM 689 C CA . SER A 1 91 ? 20.224 1.012 -4.060 1.00 88.69 91 SER A CA 1
ATOM 690 C C . SER A 1 91 ? 21.637 1.490 -3.720 1.00 88.69 91 SER A C 1
ATOM 692 O O . SER A 1 91 ? 22.328 1.993 -4.601 1.00 88.69 91 SER A O 1
ATOM 694 N N . SER A 1 92 ? 22.066 1.378 -2.460 1.00 86.38 92 SER A N 1
ATOM 695 C CA . SER A 1 92 ? 23.416 1.765 -2.029 1.00 86.38 92 SER A CA 1
ATOM 696 C C . SER A 1 92 ? 24.435 0.640 -2.236 1.00 86.38 92 SER A C 1
ATOM 698 O O . SER A 1 92 ? 25.642 0.891 -2.271 1.00 86.38 92 SER A O 1
ATOM 700 N N . ARG A 1 93 ? 23.970 -0.606 -2.407 1.00 81.94 93 ARG A N 1
ATOM 701 C CA . ARG A 1 93 ? 24.797 -1.784 -2.705 1.00 81.94 93 ARG A CA 1
ATOM 702 C C . ARG A 1 93 ? 25.265 -1.775 -4.163 1.00 81.94 93 ARG A C 1
ATOM 704 O O . ARG A 1 93 ? 24.937 -2.649 -4.954 1.00 81.94 93 ARG A O 1
ATOM 711 N N . ASN A 1 94 ? 26.142 -0.832 -4.490 1.00 70.88 94 ASN A N 1
ATOM 712 C CA . ASN A 1 94 ? 26.878 -0.788 -5.760 1.00 70.88 94 ASN A CA 1
ATOM 713 C C . ASN A 1 94 ? 28.100 -1.728 -5.755 1.00 70.88 94 ASN A C 1
ATOM 715 O O . ASN A 1 94 ? 28.969 -1.644 -6.623 1.00 70.88 94 ASN A O 1
ATOM 719 N N . TRP A 1 95 ? 28.221 -2.595 -4.742 1.00 66.69 95 TRP A N 1
ATOM 720 C CA . TRP A 1 95 ? 29.384 -3.452 -4.553 1.00 66.69 95 TRP A CA 1
ATOM 721 C C . TRP A 1 95 ? 29.326 -4.638 -5.519 1.00 66.69 95 TRP A C 1
ATOM 723 O O . TRP A 1 95 ? 28.815 -5.710 -5.204 1.00 66.69 95 TRP A O 1
ATOM 733 N N . THR A 1 96 ? 29.918 -4.473 -6.701 1.00 67.12 96 THR A N 1
ATOM 734 C CA . THR A 1 96 ? 30.365 -5.605 -7.514 1.00 67.12 96 THR A CA 1
ATOM 735 C C . THR A 1 96 ? 31.503 -6.305 -6.782 1.00 67.12 96 THR A C 1
ATOM 737 O O . THR A 1 96 ? 32.674 -5.969 -6.966 1.00 67.12 96 THR A O 1
ATOM 740 N N . TYR A 1 97 ? 31.179 -7.274 -5.929 1.00 65.06 97 TYR A N 1
ATOM 741 C CA . TYR A 1 97 ? 32.157 -8.269 -5.512 1.00 65.06 97 TYR A CA 1
ATOM 742 C C . TYR A 1 97 ? 32.478 -9.113 -6.749 1.00 65.06 97 TYR A C 1
ATOM 744 O O . TYR A 1 97 ? 31.780 -10.073 -7.066 1.00 65.06 97 TYR A O 1
ATOM 752 N N . ARG A 1 98 ? 33.486 -8.698 -7.523 1.00 66.69 98 ARG A N 1
ATOM 753 C CA . ARG A 1 98 ? 34.082 -9.568 -8.535 1.00 66.69 98 ARG A CA 1
ATOM 754 C C . ARG A 1 98 ? 35.032 -10.500 -7.786 1.00 66.69 98 ARG A C 1
ATOM 756 O O . ARG A 1 98 ? 36.039 -10.000 -7.282 1.00 66.69 98 ARG A O 1
ATOM 763 N N . PRO A 1 99 ? 34.734 -11.807 -7.667 1.00 72.94 99 PRO A N 1
ATOM 764 C CA . PRO A 1 99 ? 35.698 -12.740 -7.112 1.00 72.94 99 PRO A CA 1
ATOM 765 C C . PRO A 1 99 ? 36.952 -12.670 -7.981 1.00 72.94 99 PRO A C 1
ATOM 767 O O . PRO A 1 99 ? 36.902 -12.915 -9.187 1.00 72.94 99 PRO A O 1
ATOM 770 N N . GLN A 1 100 ? 38.062 -12.251 -7.384 1.00 74.06 100 GLN A N 1
ATOM 771 C CA . GLN A 1 100 ? 39.342 -12.222 -8.072 1.00 74.06 100 GLN A CA 1
ATOM 772 C C . GLN A 1 100 ? 39.810 -13.676 -8.197 1.00 74.06 100 GLN A C 1
ATOM 774 O O . GLN A 1 100 ? 39.889 -14.364 -7.175 1.00 74.06 100 GLN A O 1
ATOM 779 N N . PRO A 1 101 ? 40.094 -14.186 -9.408 1.00 73.81 101 PRO A N 1
ATOM 780 C CA . PRO A 1 101 ? 40.695 -15.502 -9.546 1.00 73.81 101 PRO A CA 1
ATOM 781 C C . PRO A 1 101 ? 42.033 -15.521 -8.800 1.00 73.81 101 PRO A C 1
ATOM 783 O O . PRO A 1 101 ? 42.792 -14.554 -8.871 1.00 73.81 101 PRO A O 1
ATOM 786 N N . TRP A 1 102 ? 42.357 -16.624 -8.120 1.00 69.25 102 TRP A N 1
ATOM 787 C CA . TRP A 1 102 ? 43.640 -16.798 -7.414 1.00 69.25 102 TRP A CA 1
ATOM 788 C C . TRP A 1 102 ? 44.866 -16.523 -8.315 1.00 69.25 102 TRP A C 1
ATOM 790 O O . TRP A 1 102 ? 45.928 -16.146 -7.824 1.00 69.25 102 TRP A O 1
ATOM 800 N N . SER A 1 103 ? 44.703 -16.591 -9.640 1.00 70.62 103 SER A N 1
ATOM 801 C CA . SER A 1 103 ? 45.712 -16.197 -10.627 1.00 70.62 103 SER A CA 1
ATOM 802 C C . SER A 1 103 ? 46.091 -14.706 -10.619 1.00 70.62 103 SER A C 1
ATOM 804 O O . SER A 1 103 ? 47.020 -14.344 -11.325 1.00 70.62 103 SER A O 1
ATOM 806 N N . GLN A 1 104 ? 45.408 -13.834 -9.865 1.00 70.94 104 GLN A N 1
ATOM 807 C CA . GLN A 1 104 ? 45.714 -12.393 -9.775 1.00 70.94 104 GLN A CA 1
ATOM 808 C C . GLN A 1 104 ? 46.246 -11.944 -8.399 1.00 70.94 104 GLN A C 1
ATOM 810 O O . GLN A 1 104 ? 46.307 -10.750 -8.115 1.00 70.94 104 GLN A O 1
ATOM 815 N N . GLY A 1 105 ? 46.647 -12.884 -7.535 1.00 73.81 105 GLY A N 1
ATOM 816 C CA . GLY A 1 105 ? 47.281 -12.571 -6.250 1.00 73.81 105 GLY A CA 1
ATOM 817 C C . GLY A 1 105 ? 48.657 -11.885 -6.390 1.00 73.81 105 GLY A C 1
ATOM 818 O O . GLY A 1 105 ? 49.304 -12.020 -7.435 1.00 73.81 105 GLY A O 1
ATOM 819 N N . PRO A 1 106 ? 49.139 -11.173 -5.350 1.00 66.88 106 PRO A N 1
ATOM 820 C CA . PRO A 1 106 ? 50.446 -10.515 -5.364 1.00 66.88 106 PRO A CA 1
ATOM 821 C C . PRO A 1 106 ? 51.546 -11.573 -5.537 1.00 66.88 106 PRO A C 1
ATOM 823 O O . PRO A 1 106 ? 51.833 -12.329 -4.614 1.00 66.88 106 PRO A O 1
ATOM 826 N N . GLY A 1 107 ? 52.105 -11.671 -6.744 1.00 68.19 107 GLY A N 1
ATOM 827 C CA . GLY A 1 107 ? 53.077 -12.704 -7.127 1.00 68.19 107 GLY A CA 1
ATOM 828 C C . GLY A 1 107 ? 52.796 -13.393 -8.467 1.00 68.19 107 GLY A C 1
ATOM 829 O O . GLY A 1 107 ? 53.697 -14.017 -9.014 1.00 68.19 107 GLY A O 1
ATOM 830 N N . ASN A 1 108 ? 51.589 -13.239 -9.029 1.00 70.94 108 ASN A N 1
ATOM 831 C CA . ASN A 1 108 ? 51.147 -13.979 -10.223 1.00 70.94 108 ASN A CA 1
ATOM 832 C C . ASN A 1 108 ? 51.126 -13.141 -11.524 1.00 70.94 108 ASN A C 1
ATOM 834 O O . ASN A 1 108 ? 50.557 -13.566 -12.529 1.00 70.94 108 ASN A O 1
ATOM 838 N N . GLY A 1 109 ? 51.726 -11.944 -11.521 1.00 69.81 109 GLY A N 1
ATOM 839 C CA . GLY A 1 109 ? 51.911 -11.125 -12.728 1.00 69.81 109 GLY A CA 1
ATOM 840 C C . GLY A 1 109 ? 53.102 -11.606 -13.573 1.00 69.81 109 GLY A C 1
ATOM 841 O O . GLY A 1 109 ? 54.013 -12.224 -13.021 1.00 69.81 109 GLY A O 1
ATOM 842 N N . PRO A 1 110 ? 53.140 -11.345 -14.896 1.00 65.19 110 PRO A N 1
ATOM 843 C CA . PRO A 1 110 ? 54.295 -11.703 -15.714 1.00 65.19 110 PRO A CA 1
ATOM 844 C C . PRO A 1 110 ? 55.542 -11.023 -15.145 1.00 65.19 110 PRO A C 1
ATOM 846 O O . PRO A 1 110 ? 55.557 -9.805 -14.979 1.00 65.19 110 PRO A O 1
ATOM 849 N N . ALA A 1 111 ? 56.571 -11.816 -14.832 1.00 63.69 111 ALA A N 1
ATOM 850 C CA . ALA A 1 111 ? 57.878 -11.306 -14.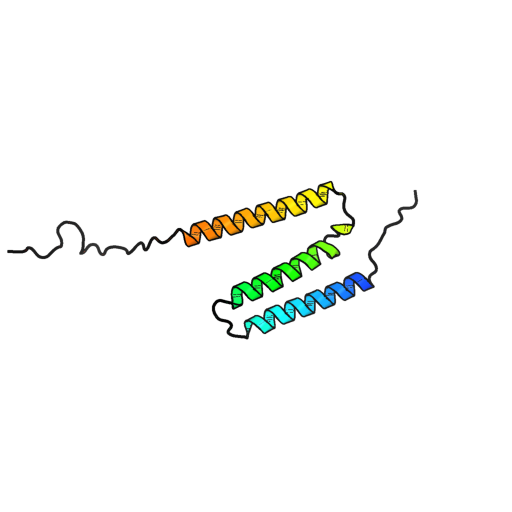449 1.00 63.69 111 ALA A CA 1
ATOM 851 C C . ALA A 1 111 ? 58.420 -10.482 -15.621 1.00 63.69 111 ALA A C 1
ATOM 853 O O . ALA A 1 111 ? 58.922 -11.028 -16.604 1.00 63.69 111 ALA A O 1
ATOM 854 N N . THR A 1 112 ? 58.240 -9.166 -15.549 1.00 61.50 112 THR A N 1
ATOM 855 C CA . THR A 1 112 ? 58.862 -8.228 -16.472 1.00 61.50 112 THR A CA 1
ATOM 856 C C . THR A 1 112 ? 60.368 -8.397 -16.314 1.00 61.50 112 THR A C 1
ATOM 858 O O . THR A 1 112 ? 60.896 -8.138 -15.230 1.00 61.50 112 THR A O 1
ATOM 861 N N . LYS A 1 113 ? 61.026 -8.919 -17.354 1.00 50.59 113 LYS A N 1
ATOM 862 C CA . LYS A 1 113 ? 62.481 -8.825 -17.483 1.00 50.59 113 LYS A CA 1
ATOM 863 C C . LYS A 1 113 ? 62.894 -7.375 -17.680 1.00 50.59 113 LYS A C 1
ATOM 865 O O . LYS A 1 113 ? 62.109 -6.642 -18.323 1.00 50.59 113 LYS A O 1
#